Protein AF-A0A930FFV4-F1 (afdb_monomer_lite)

Secondary structure (DSSP, 8-state):
------------HHHHHHHHHHHHHHHHHHHHHHHHHHTT--HHHHHHHHHHHHHHHHHHHHHHHHHHIIIIIHHH--

Radius of gyration: 17.19 Å; chains: 1; bounding box: 30×25×55 Å

pLDDT: mean 83.83, std 19.45, range [32.75, 98.31]

Sequence (78 aa):
MHQCEVKHKKRTADEQKKLVTRLKRIEGQVRGIQKMVEDDLYCPDILVQVSAITSALNSFNKELLACHIRGCVATDIR

Foldseek 3Di:
DDDPDPPDDPDDPVLVVVLVVLVVVLVVLVVVLVVCVVVVHDPVVSVVSVVVSVVSVVVSVVSVVVVCCVPPVVVVVD

Structure (mmCIF, N/CA/C/O backbone):
data_AF-A0A930FFV4-F1
#
_entry.id   AF-A0A930FFV4-F1
#
loop_
_atom_site.group_PDB
_atom_site.id
_atom_site.type_symbol
_atom_site.label_atom_id
_atom_site.label_alt_id
_atom_site.label_comp_id
_atom_site.label_asym_id
_atom_site.label_entity_id
_atom_site.label_seq_id
_atom_site.pdbx_PDB_ins_code
_atom_site.Cartn_x
_atom_site.Cartn_y
_atom_site.Cartn_z
_atom_site.occupancy
_atom_site.B_iso_or_equiv
_atom_site.auth_seq_id
_atom_site.auth_comp_id
_atom_site.auth_asym_id
_atom_site.auth_atom_id
_atom_site.pdbx_PDB_model_num
ATOM 1 N N . MET A 1 1 ? -13.598 -16.710 -23.602 1.00 34.03 1 MET A N 1
ATOM 2 C CA . MET A 1 1 ? -12.659 -17.003 -22.498 1.00 34.03 1 MET A CA 1
ATOM 3 C C . MET A 1 1 ? -11.261 -16.696 -23.014 1.00 34.03 1 MET A C 1
ATOM 5 O O . MET A 1 1 ? -10.724 -17.499 -23.759 1.00 34.03 1 MET A O 1
ATOM 9 N N . HIS A 1 2 ? -10.743 -15.485 -22.785 1.00 36.69 2 HIS A N 1
ATOM 10 C CA . HIS A 1 2 ? -9.442 -15.084 -23.332 1.00 36.69 2 HIS A CA 1
ATOM 11 C C . HIS A 1 2 ? -8.357 -15.495 -22.337 1.00 36.69 2 HIS A C 1
ATOM 13 O O . HIS A 1 2 ? -8.297 -14.989 -21.217 1.00 36.69 2 HIS A O 1
ATOM 19 N N . GLN A 1 3 ? -7.580 -16.495 -22.731 1.00 32.75 3 GLN A N 1
ATOM 20 C CA . GLN A 1 3 ? -6.483 -17.051 -21.962 1.00 32.75 3 GLN A CA 1
ATOM 21 C C . GLN A 1 3 ? -5.380 -15.994 -21.882 1.00 32.75 3 GLN A C 1
ATOM 23 O O . GLN A 1 3 ? -4.778 -15.632 -22.887 1.00 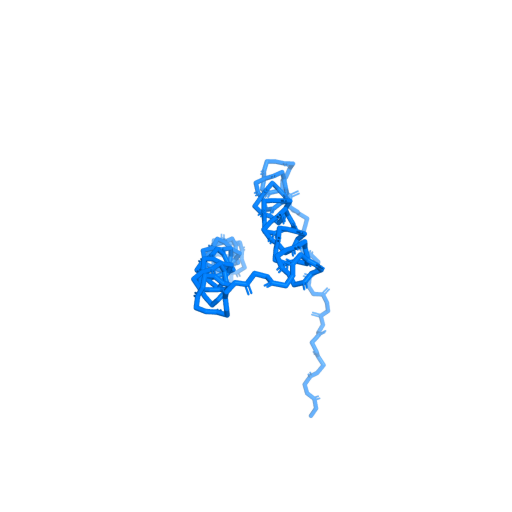32.75 3 GLN A O 1
ATOM 28 N N . CYS A 1 4 ? -5.168 -15.437 -20.691 1.00 33.53 4 CYS A N 1
ATOM 29 C CA . CYS A 1 4 ? -4.069 -14.515 -20.442 1.00 33.53 4 CYS A CA 1
ATOM 30 C C . CYS A 1 4 ? -2.779 -15.345 -20.430 1.00 33.53 4 CYS A C 1
ATOM 32 O O . CYS A 1 4 ? -2.405 -15.906 -19.400 1.00 33.53 4 CYS A O 1
ATOM 34 N N . GLU A 1 5 ? -2.155 -15.510 -21.598 1.00 46.69 5 GLU A N 1
ATOM 35 C CA . GLU A 1 5 ? -0.809 -16.065 -21.710 1.00 46.69 5 GLU A CA 1
ATOM 36 C C . GLU A 1 5 ? 0.105 -15.300 -20.750 1.00 46.69 5 GLU A C 1
ATOM 38 O O . GLU A 1 5 ? 0.183 -14.068 -20.782 1.00 46.69 5 GLU A O 1
ATOM 43 N N . VAL A 1 6 ? 0.768 -16.019 -19.847 1.00 53.41 6 VAL A N 1
ATOM 44 C CA . VAL A 1 6 ? 1.617 -15.417 -18.818 1.00 53.41 6 VAL A CA 1
ATOM 45 C C . VAL A 1 6 ? 2.866 -14.845 -19.498 1.00 53.41 6 VAL A C 1
ATOM 47 O O . VAL A 1 6 ? 3.892 -15.509 -19.622 1.00 53.41 6 VAL A O 1
ATOM 50 N N . LYS A 1 7 ? 2.787 -13.598 -19.980 1.00 59.81 7 LYS A N 1
ATOM 51 C CA . LYS A 1 7 ? 3.927 -12.875 -20.558 1.00 59.81 7 LYS A CA 1
ATOM 52 C C . LYS A 1 7 ? 4.938 -12.567 -19.446 1.00 59.81 7 LYS A C 1
ATOM 54 O O . LYS A 1 7 ? 4.815 -11.584 -18.713 1.00 59.81 7 LYS A O 1
ATOM 59 N N . HIS A 1 8 ? 5.951 -13.418 -19.300 1.00 65.62 8 HIS A N 1
ATOM 60 C CA . HIS A 1 8 ? 7.046 -13.204 -18.355 1.00 65.62 8 HIS A CA 1
ATOM 61 C C . HIS A 1 8 ? 7.995 -12.104 -18.865 1.00 65.62 8 HIS A C 1
ATOM 63 O O . HIS A 1 8 ? 8.811 -12.333 -19.752 1.00 65.62 8 HIS A O 1
ATOM 69 N N . LYS A 1 9 ? 7.944 -10.901 -18.274 1.00 69.56 9 LYS A N 1
ATOM 70 C CA . LYS A 1 9 ? 8.994 -9.878 -18.461 1.00 69.56 9 LYS A CA 1
ATOM 71 C C . LYS A 1 9 ? 10.177 -10.191 -17.541 1.00 69.56 9 LYS A C 1
ATOM 73 O O . LYS A 1 9 ? 10.036 -10.116 -16.316 1.00 69.56 9 LYS A O 1
ATOM 78 N N . LYS A 1 10 ? 11.358 -10.456 -18.110 1.00 73.81 10 LYS A N 1
ATOM 79 C CA . LYS A 1 10 ? 12.621 -10.449 -17.353 1.00 73.81 10 LYS A CA 1
ATOM 80 C C . LYS A 1 10 ? 12.970 -8.992 -17.029 1.00 73.81 10 LYS A C 1
ATOM 82 O O . LYS A 1 10 ? 13.403 -8.241 -17.896 1.00 73.81 10 LYS A O 1
ATOM 87 N N . ARG A 1 11 ? 12.672 -8.569 -15.799 1.00 80.69 11 ARG A N 1
ATOM 88 C CA . ARG A 1 11 ? 12.936 -7.207 -15.307 1.00 80.69 11 ARG A CA 1
ATOM 89 C C . ARG A 1 11 ? 14.420 -7.042 -15.001 1.00 80.69 11 ARG A C 1
ATOM 91 O O . ARG A 1 11 ? 15.080 -8.011 -14.625 1.00 80.69 11 ARG A O 1
ATOM 98 N N . THR A 1 12 ? 14.934 -5.821 -1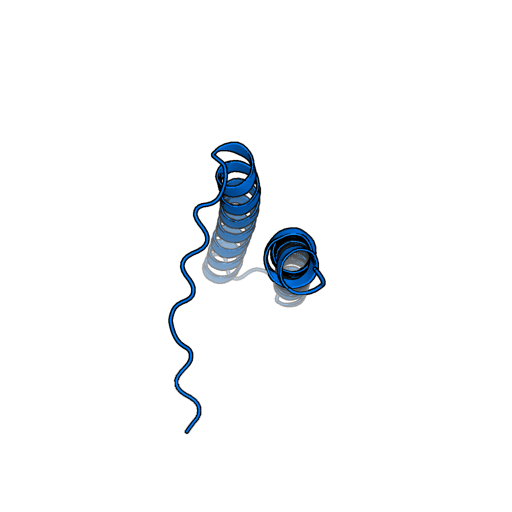5.117 1.00 86.06 12 THR A N 1
ATOM 99 C CA . THR A 1 12 ? 16.276 -5.527 -14.597 1.00 86.06 12 THR A CA 1
ATOM 100 C C . THR A 1 12 ? 16.270 -5.601 -13.067 1.00 86.06 12 THR A C 1
ATOM 102 O O . THR A 1 12 ? 15.220 -5.449 -12.431 1.00 86.06 12 THR A O 1
ATOM 105 N N . ALA A 1 13 ? 17.441 -5.814 -12.461 1.00 87.50 13 ALA A N 1
ATOM 106 C CA . ALA A 1 13 ? 17.574 -5.839 -11.004 1.00 87.50 13 ALA A CA 1
ATOM 107 C C . ALA A 1 13 ? 17.043 -4.541 -10.362 1.00 87.50 13 ALA A C 1
ATOM 109 O O . ALA A 1 13 ? 16.360 -4.589 -9.339 1.00 87.50 13 ALA A O 1
ATOM 110 N N . ASP A 1 14 ? 17.272 -3.394 -11.007 1.00 87.75 14 ASP A N 1
ATOM 111 C CA . ASP A 1 14 ? 16.801 -2.091 -10.533 1.00 87.75 14 ASP A CA 1
ATOM 112 C C . ASP A 1 14 ? 15.283 -1.921 -10.649 1.00 87.75 14 ASP A C 1
ATOM 114 O O . ASP A 1 14 ? 14.651 -1.427 -9.712 1.00 87.75 14 ASP A O 1
ATOM 118 N N . GLU A 1 15 ? 14.670 -2.344 -11.762 1.00 86.75 15 GLU A N 1
ATOM 119 C CA . GLU A 1 15 ? 13.207 -2.339 -11.917 1.00 86.75 15 GLU A CA 1
ATOM 120 C C . GLU A 1 15 ? 12.550 -3.219 -10.846 1.00 86.75 15 GLU A C 1
ATOM 122 O O . GLU A 1 15 ? 11.606 -2.796 -10.172 1.00 86.75 15 GLU A O 1
ATOM 127 N N . GLN A 1 16 ? 13.078 -4.431 -10.651 1.00 90.31 16 GLN A N 1
ATOM 128 C CA . GLN A 1 16 ? 12.581 -5.356 -9.639 1.00 90.31 16 GLN A CA 1
ATOM 129 C C . GLN A 1 16 ? 12.733 -4.770 -8.233 1.00 90.31 16 GLN A C 1
ATOM 131 O O . GLN A 1 16 ? 11.765 -4.757 -7.471 1.00 90.31 16 GLN A O 1
ATOM 136 N N . LYS A 1 17 ? 13.909 -4.226 -7.901 1.00 92.25 17 LYS A N 1
ATOM 137 C CA . LYS A 1 17 ? 14.171 -3.595 -6.604 1.00 92.25 17 LYS A CA 1
ATOM 138 C C . LYS A 1 17 ? 13.212 -2.435 -6.343 1.00 92.25 17 LYS A C 1
ATOM 140 O O . LYS A 1 17 ? 12.642 -2.365 -5.258 1.00 92.25 17 LYS A O 1
ATOM 145 N N . LYS A 1 18 ? 12.977 -1.553 -7.321 1.00 91.00 18 LYS A N 1
ATOM 146 C CA . LYS A 1 18 ? 12.035 -0.425 -7.183 1.00 91.00 18 LYS A CA 1
ATOM 147 C C . LYS A 1 18 ? 10.609 -0.893 -6.894 1.00 91.00 18 LYS A C 1
ATOM 149 O O . LYS A 1 18 ? 9.977 -0.375 -5.972 1.00 91.00 18 LYS A O 1
ATOM 154 N N . LEU A 1 19 ? 10.112 -1.875 -7.648 1.00 92.44 19 LEU A N 1
ATOM 155 C CA . LEU A 1 19 ? 8.763 -2.418 -7.460 1.00 92.44 19 LEU A CA 1
ATOM 156 C C . LEU A 1 19 ? 8.620 -3.102 -6.095 1.00 92.44 19 LEU A C 1
ATOM 158 O O . LEU A 1 19 ? 7.681 -2.809 -5.356 1.00 92.44 19 LEU A O 1
ATOM 162 N N . VAL A 1 20 ? 9.583 -3.948 -5.725 1.00 95.19 20 VAL A N 1
ATOM 163 C CA . VAL A 1 20 ? 9.577 -4.661 -4.440 1.00 95.19 20 VAL A CA 1
ATOM 164 C C . VAL A 1 20 ? 9.676 -3.689 -3.264 1.00 95.19 20 VAL A C 1
ATOM 166 O O . VAL A 1 20 ? 8.953 -3.854 -2.287 1.00 95.19 20 VAL A O 1
ATOM 169 N N . THR A 1 21 ? 10.503 -2.645 -3.342 1.00 95.88 21 THR A N 1
ATOM 170 C CA . THR A 1 21 ? 10.598 -1.630 -2.276 1.00 95.88 21 THR A CA 1
ATOM 171 C C . THR A 1 21 ? 9.266 -0.915 -2.048 1.00 95.88 21 THR A C 1
ATOM 173 O O . THR A 1 21 ? 8.875 -0.695 -0.901 1.00 95.88 21 THR A O 1
ATOM 176 N N . ARG A 1 22 ? 8.530 -0.584 -3.117 1.00 95.19 22 ARG A N 1
ATOM 177 C CA . ARG A 1 22 ? 7.190 0.014 -2.996 1.00 95.19 22 ARG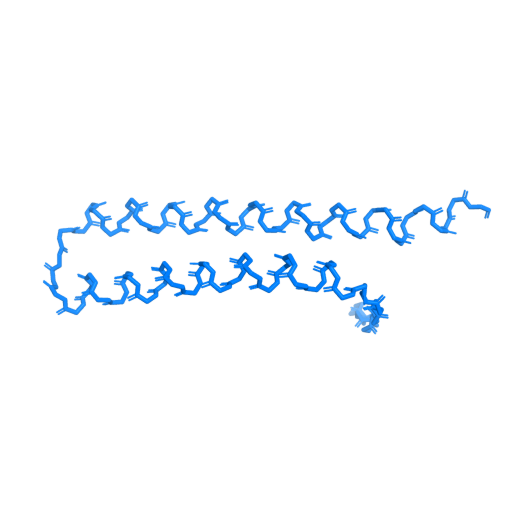 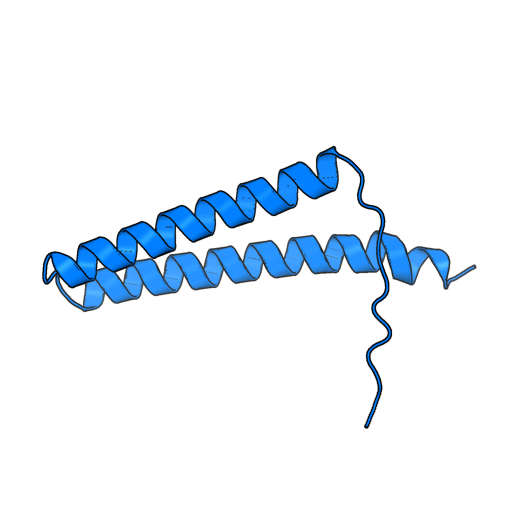A CA 1
ATOM 178 C C . ARG A 1 22 ? 6.206 -0.952 -2.334 1.00 95.19 22 ARG A C 1
ATOM 180 O O . ARG A 1 22 ? 5.487 -0.538 -1.429 1.00 95.19 22 ARG A O 1
ATOM 187 N N . LEU A 1 23 ? 6.222 -2.225 -2.732 1.00 97.12 23 LEU A N 1
ATOM 188 C CA . LEU A 1 23 ? 5.379 -3.260 -2.127 1.00 97.12 23 LEU A CA 1
ATOM 189 C C . LEU A 1 23 ? 5.698 -3.464 -0.640 1.00 97.12 23 LEU A C 1
ATOM 191 O O . LEU A 1 23 ? 4.776 -3.475 0.164 1.00 97.12 23 LEU A O 1
ATOM 195 N N . LYS A 1 24 ? 6.980 -3.506 -0.250 1.00 97.88 24 LYS A N 1
ATOM 196 C CA . LYS A 1 24 ? 7.399 -3.588 1.164 1.00 97.88 24 LYS A CA 1
ATOM 197 C C . LYS A 1 24 ? 6.874 -2.424 2.005 1.00 97.88 24 LYS A C 1
ATOM 199 O O . LYS A 1 24 ? 6.527 -2.604 3.170 1.00 97.88 24 LYS A O 1
ATOM 204 N N . ARG A 1 25 ? 6.803 -1.219 1.427 1.00 97.31 25 ARG A N 1
ATOM 205 C CA . ARG A 1 25 ? 6.214 -0.059 2.109 1.00 97.31 25 ARG A CA 1
ATOM 206 C C . ARG A 1 25 ? 4.710 -0.240 2.312 1.00 97.31 25 ARG A C 1
ATOM 208 O O . ARG A 1 25 ? 4.231 0.002 3.412 1.00 97.31 25 ARG A O 1
ATOM 215 N N . ILE A 1 26 ? 3.996 -0.680 1.275 1.00 97.88 26 ILE A N 1
ATOM 216 C CA . ILE A 1 26 ? 2.549 -0.945 1.336 1.00 97.88 26 ILE A CA 1
ATOM 217 C C . ILE A 1 26 ? 2.249 -2.037 2.366 1.00 97.88 26 ILE A C 1
ATOM 219 O O . ILE A 1 26 ? 1.363 -1.871 3.194 1.00 97.88 26 ILE A O 1
ATOM 223 N N . GLU A 1 27 ? 3.037 -3.108 2.380 1.00 98.25 27 GLU A N 1
ATOM 224 C CA . GLU A 1 27 ? 2.950 -4.173 3.381 1.00 98.25 27 GLU A CA 1
ATOM 225 C C . GLU A 1 27 ? 3.108 -3.623 4.808 1.00 98.25 27 GLU A C 1
ATOM 227 O O . GLU A 1 27 ? 2.333 -3.963 5.697 1.00 98.25 27 GLU A O 1
ATOM 232 N N . GLY A 1 28 ? 4.061 -2.709 5.028 1.00 98.12 28 GLY A N 1
ATOM 233 C CA . GLY A 1 28 ? 4.218 -2.020 6.310 1.00 98.12 28 GLY A CA 1
ATOM 234 C C . GLY A 1 28 ? 2.991 -1.204 6.719 1.00 98.12 28 GLY A C 1
ATOM 235 O O . GLY A 1 28 ? 2.626 -1.218 7.892 1.00 98.12 28 GLY A O 1
ATOM 236 N N . GLN A 1 29 ? 2.328 -0.546 5.766 1.00 97.81 29 GLN A N 1
ATOM 237 C CA . GLN A 1 29 ? 1.081 0.178 6.026 1.00 97.81 29 GLN A CA 1
ATOM 238 C C . GLN A 1 29 ? -0.064 -0.781 6.383 1.00 97.81 29 GLN A C 1
ATOM 240 O O . GLN A 1 29 ? -0.794 -0.513 7.332 1.00 97.81 29 GLN A O 1
ATOM 245 N N . VAL A 1 30 ? -0.189 -1.918 5.683 1.00 98.25 30 VAL A N 1
ATOM 246 C CA . VAL A 1 30 ? -1.194 -2.954 5.996 1.00 98.25 30 VAL A CA 1
ATOM 247 C C . VAL A 1 30 ? -0.986 -3.497 7.408 1.00 98.25 30 VAL A C 1
ATOM 249 O O . VAL A 1 30 ? -1.938 -3.550 8.181 1.00 98.25 30 VAL A O 1
ATOM 252 N N . ARG A 1 31 ? 0.261 -3.816 7.783 1.00 98.31 31 ARG A N 1
ATOM 253 C CA . ARG A 1 31 ? 0.591 -4.221 9.161 1.00 98.31 31 ARG A CA 1
ATOM 254 C C . ARG A 1 31 ? 0.272 -3.133 10.185 1.00 98.31 31 ARG A C 1
ATOM 256 O O . ARG A 1 31 ? -0.112 -3.448 11.302 1.00 98.31 31 ARG A O 1
ATOM 263 N N . GLY A 1 32 ? 0.439 -1.862 9.819 1.00 97.88 32 GLY A N 1
ATOM 264 C CA . GLY A 1 32 ? 0.031 -0.734 10.653 1.00 97.88 32 GLY A CA 1
ATOM 265 C C . GLY A 1 32 ? -1.470 -0.752 10.926 1.00 97.88 32 GLY A C 1
ATOM 266 O O . GLY A 1 32 ? -1.868 -0.725 12.082 1.00 97.88 32 GLY A O 1
ATOM 267 N N . ILE A 1 33 ? -2.290 -0.888 9.881 1.00 97.75 33 ILE A N 1
ATOM 268 C CA . ILE A 1 33 ? -3.753 -0.964 10.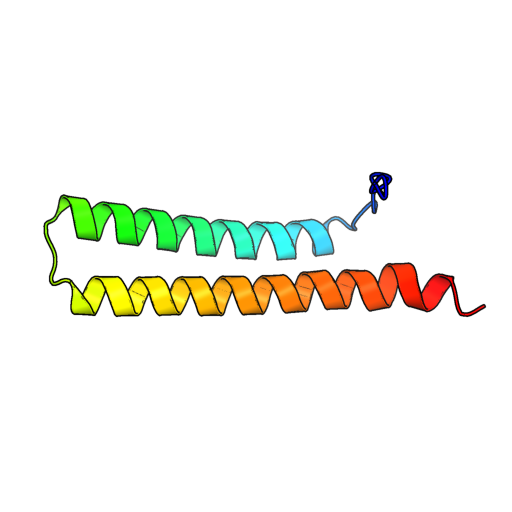009 1.00 97.75 33 ILE A CA 1
ATOM 269 C C . ILE A 1 33 ? -4.189 -2.163 10.849 1.00 97.75 33 ILE A C 1
ATOM 271 O O . ILE A 1 33 ? -5.087 -2.014 11.668 1.00 97.75 33 ILE A O 1
ATOM 275 N N . GLN A 1 34 ? -3.549 -3.325 10.682 1.00 98.25 34 GLN A N 1
ATOM 276 C CA . GLN A 1 34 ? -3.835 -4.499 11.515 1.00 98.25 34 GLN A CA 1
ATOM 277 C C . GLN A 1 34 ? -3.698 -4.168 13.004 1.00 98.25 34 GLN A C 1
ATOM 279 O O . GLN A 1 34 ? -4.641 -4.391 13.753 1.00 98.25 34 GLN A O 1
ATOM 284 N N . LYS A 1 35 ? -2.591 -3.528 13.404 1.00 98.19 35 LYS A N 1
ATOM 285 C CA . LYS A 1 35 ? -2.397 -3.081 14.791 1.00 98.19 35 LYS A CA 1
ATOM 286 C C . LYS A 1 35 ? -3.441 -2.065 15.235 1.00 98.19 35 LYS A C 1
ATOM 288 O O . LYS A 1 35 ? -3.957 -2.178 16.331 1.00 98.19 35 LYS A O 1
ATOM 293 N N . MET A 1 36 ? -3.802 -1.105 14.379 1.00 98.12 36 MET A N 1
ATOM 294 C CA . MET A 1 36 ? -4.839 -0.123 14.723 1.00 98.12 36 MET A CA 1
ATOM 295 C C . MET A 1 36 ? -6.194 -0.778 15.018 1.00 98.12 36 MET A C 1
ATOM 297 O O . MET A 1 36 ? -6.941 -0.268 15.844 1.00 98.12 36 MET A O 1
ATOM 301 N N . VAL A 1 37 ? -6.514 -1.880 14.334 1.00 98.00 37 VAL A N 1
ATOM 302 C CA . VAL A 1 37 ? -7.732 -2.663 14.585 1.00 98.00 37 VAL A CA 1
ATOM 303 C C . VAL A 1 37 ? -7.596 -3.495 15.861 1.00 98.00 37 VAL A C 1
ATOM 305 O O . VAL A 1 37 ? -8.537 -3.551 16.642 1.00 98.00 37 VAL A O 1
ATOM 308 N N . GLU A 1 38 ? -6.441 -4.124 16.088 1.00 98.12 38 GLU A N 1
ATOM 309 C CA . GLU A 1 38 ? -6.153 -4.883 17.317 1.00 98.12 38 GLU A CA 1
ATOM 310 C C . GLU A 1 38 ? -6.186 -3.995 18.573 1.00 98.12 38 GLU A C 1
ATOM 312 O O . GLU A 1 38 ? -6.653 -4.437 19.621 1.00 98.12 38 GLU A O 1
ATOM 317 N N . ASP A 1 39 ? -5.750 -2.740 18.444 1.00 98.06 39 ASP A N 1
ATOM 318 C CA . ASP A 1 39 ? -5.723 -1.727 19.504 1.00 98.06 39 ASP A CA 1
ATOM 319 C C . ASP A 1 39 ? -7.056 -0.948 19.638 1.00 98.06 39 ASP A C 1
ATOM 321 O O . ASP A 1 39 ? -7.129 0.012 20.405 1.00 98.06 39 ASP A O 1
ATOM 325 N N . ASP A 1 40 ? -8.096 -1.332 18.884 1.00 96.38 40 ASP A N 1
ATOM 326 C CA . ASP A 1 40 ? -9.440 -0.723 18.868 1.00 96.38 40 ASP A CA 1
ATOM 327 C C . ASP A 1 40 ? -9.427 0.811 18.666 1.00 96.38 40 ASP A C 1
ATOM 329 O O . ASP A 1 40 ? -10.150 1.579 19.310 1.00 96.38 40 ASP A O 1
ATOM 333 N N . LEU A 1 41 ? -8.550 1.286 17.769 1.00 96.81 41 LEU A N 1
ATOM 334 C CA . LEU A 1 41 ? -8.407 2.712 17.475 1.00 96.81 41 LEU A CA 1
ATOM 335 C C . LEU A 1 41 ? -9.624 3.283 16.739 1.00 96.81 41 LEU A C 1
ATOM 337 O O . LEU A 1 41 ? -10.400 2.593 16.076 1.00 96.81 41 LEU A O 1
ATOM 341 N N . TYR A 1 42 ? -9.748 4.609 16.800 1.00 97.12 42 TYR A N 1
ATOM 342 C CA . TYR A 1 42 ? -10.882 5.326 16.241 1.00 97.12 42 TYR A CA 1
ATOM 343 C C . TYR A 1 42 ? -11.037 5.079 14.731 1.00 97.12 42 TYR A C 1
ATOM 345 O O . TYR A 1 42 ? -10.126 5.310 13.933 1.00 97.12 42 TYR A O 1
ATOM 353 N N . CYS A 1 43 ? -12.228 4.624 14.327 1.00 96.62 43 CYS A N 1
ATOM 354 C CA . CYS A 1 43 ? -12.510 4.191 12.956 1.00 96.62 43 CYS A CA 1
ATOM 355 C C . CYS A 1 43 ? -12.118 5.226 11.876 1.00 96.62 43 CYS A C 1
ATOM 357 O O . CYS A 1 43 ? -11.522 4.827 10.874 1.00 96.62 43 CYS A O 1
ATOM 359 N N . PRO A 1 44 ? -12.376 6.541 12.036 1.00 97.56 44 PRO A N 1
ATOM 360 C CA . PRO A 1 44 ? -11.912 7.550 11.083 1.00 97.56 44 PRO A CA 1
ATOM 361 C C . PRO A 1 44 ? -10.395 7.574 10.859 1.00 97.56 44 PRO A C 1
ATOM 363 O O . PRO A 1 44 ? -9.964 7.746 9.719 1.00 97.56 44 PRO A O 1
ATOM 366 N N . ASP A 1 45 ? -9.583 7.334 11.889 1.00 97.19 45 ASP A N 1
ATOM 367 C CA . ASP A 1 45 ? -8.122 7.308 11.751 1.00 97.19 45 ASP A CA 1
ATOM 368 C C . ASP A 1 45 ? -7.666 6.090 10.937 1.00 97.19 45 ASP A C 1
ATOM 370 O O . ASP A 1 45 ? -6.769 6.186 10.090 1.00 97.19 45 ASP A O 1
ATOM 374 N N . ILE A 1 46 ? -8.342 4.952 11.121 1.00 97.56 46 ILE A N 1
ATOM 375 C CA . ILE A 1 46 ? -8.134 3.749 10.306 1.00 97.56 46 ILE A CA 1
ATOM 376 C C . ILE A 1 46 ? -8.481 4.041 8.839 1.00 97.56 46 ILE A C 1
ATOM 378 O O . ILE A 1 46 ? -7.700 3.713 7.941 1.00 97.56 46 ILE A O 1
ATOM 382 N N . LEU A 1 47 ? -9.604 4.717 8.571 1.00 97.88 47 LEU A N 1
ATOM 383 C C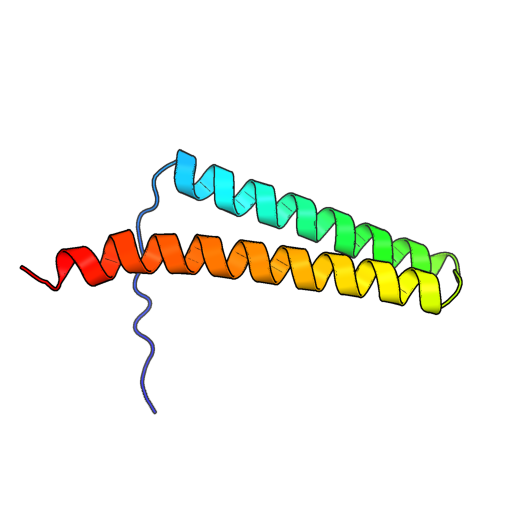A . LEU A 1 47 ? -10.020 5.087 7.209 1.00 97.88 47 LEU A CA 1
ATOM 384 C C . LEU A 1 47 ? -9.009 6.013 6.509 1.00 97.88 47 LEU A C 1
ATOM 386 O O . LEU A 1 47 ? -8.777 5.881 5.299 1.00 97.88 47 LEU A O 1
ATOM 390 N N . VAL A 1 48 ? -8.357 6.911 7.253 1.00 98.19 48 VAL A N 1
ATOM 391 C CA . VAL A 1 48 ? -7.257 7.737 6.727 1.00 98.19 48 VAL A CA 1
ATOM 392 C C . VAL A 1 48 ? -6.084 6.857 6.282 1.00 98.19 48 VAL A C 1
ATOM 394 O O . VAL A 1 48 ? -5.564 7.039 5.175 1.00 98.19 48 VAL A O 1
ATOM 397 N N . GLN A 1 49 ? -5.700 5.852 7.075 1.00 97.69 49 GLN A N 1
ATOM 398 C CA . GLN A 1 49 ? -4.625 4.929 6.691 1.00 97.69 49 GLN A CA 1
ATOM 399 C C . GLN A 1 49 ? -5.003 4.042 5.498 1.00 97.69 49 GLN A C 1
ATOM 401 O O . GLN A 1 49 ? -4.184 3.846 4.594 1.00 97.69 49 GLN A O 1
ATOM 406 N N . VAL A 1 50 ? -6.250 3.567 5.420 1.00 97.88 50 VAL A N 1
ATOM 407 C CA . VAL A 1 50 ? -6.757 2.827 4.246 1.00 97.88 50 VAL A CA 1
ATOM 408 C C . VAL A 1 50 ? -6.644 3.680 2.975 1.00 97.88 50 VAL A C 1
ATOM 410 O O . VAL A 1 50 ? -6.196 3.205 1.923 1.00 97.88 50 VAL A O 1
ATOM 413 N N . SER A 1 51 ? -6.980 4.967 3.068 1.00 97.94 51 SER A N 1
ATOM 414 C CA . SER A 1 51 ? -6.862 5.916 1.952 1.00 97.94 51 SER A CA 1
ATOM 415 C C . SER A 1 51 ? -5.401 6.128 1.526 1.00 97.94 51 SER A C 1
ATOM 417 O O . SER A 1 51 ? -5.094 6.207 0.327 1.00 97.94 51 SER A O 1
ATOM 419 N N . ALA A 1 52 ? -4.473 6.140 2.488 1.00 97.25 52 ALA A N 1
ATOM 420 C CA . ALA A 1 52 ? -3.039 6.214 2.218 1.00 97.25 52 ALA A CA 1
ATOM 421 C C . ALA A 1 52 ? -2.521 4.967 1.477 1.00 97.25 52 ALA A C 1
ATOM 423 O O . ALA A 1 52 ? -1.732 5.097 0.532 1.00 97.25 52 ALA A O 1
ATOM 424 N N . ILE A 1 53 ? -2.992 3.770 1.844 1.00 97.75 53 ILE A N 1
ATOM 425 C CA . ILE A 1 53 ? -2.654 2.520 1.140 1.00 97.75 53 ILE A CA 1
ATOM 426 C C . ILE A 1 53 ? -3.199 2.531 -0.284 1.00 97.75 53 ILE A C 1
ATOM 428 O O . ILE A 1 53 ? -2.466 2.233 -1.227 1.00 97.75 53 ILE A O 1
ATOM 432 N N . THR A 1 54 ? -4.455 2.935 -0.457 1.00 97.44 54 THR A N 1
ATOM 433 C CA . THR A 1 54 ? -5.094 3.034 -1.777 1.00 97.44 54 THR A CA 1
ATOM 434 C C . THR A 1 54 ? -4.295 3.954 -2.705 1.00 97.44 54 THR A C 1
ATOM 436 O O . THR A 1 54 ? -3.999 3.612 -3.852 1.00 97.44 54 THR A O 1
ATOM 439 N N . SER A 1 55 ? -3.844 5.097 -2.186 1.00 97.81 55 SER A N 1
ATOM 440 C CA . SER A 1 55 ? -2.986 6.031 -2.923 1.00 97.81 55 SER A CA 1
ATOM 441 C C . SER A 1 55 ? -1.621 5.426 -3.275 1.00 97.81 55 SER A C 1
ATOM 443 O O . SER A 1 55 ? -1.123 5.606 -4.393 1.00 97.81 55 SER A O 1
ATOM 445 N N . ALA A 1 56 ? -1.015 4.667 -2.358 1.00 96.56 56 ALA A N 1
ATOM 446 C CA . ALA A 1 56 ? 0.249 3.980 -2.602 1.00 96.56 56 ALA A CA 1
ATOM 447 C C . ALA A 1 56 ? 0.117 2.872 -3.665 1.00 96.56 56 ALA A C 1
ATOM 449 O O . ALA A 1 56 ? 0.980 2.773 -4.544 1.00 96.56 56 ALA A O 1
ATOM 450 N N . LEU A 1 57 ? -0.976 2.104 -3.641 1.00 97.44 57 LEU A N 1
ATOM 451 C CA . LEU A 1 57 ? -1.311 1.104 -4.660 1.00 97.44 57 LEU A CA 1
ATOM 452 C C . LEU A 1 57 ? -1.520 1.751 -6.031 1.00 97.44 57 LEU A C 1
ATOM 454 O O . LEU A 1 57 ? -0.956 1.291 -7.022 1.00 97.44 57 LEU A O 1
ATOM 458 N N . ASN A 1 58 ? -2.229 2.878 -6.091 1.00 95.94 58 ASN A N 1
ATOM 459 C CA . ASN A 1 58 ? -2.395 3.634 -7.333 1.00 95.94 58 ASN A CA 1
ATOM 460 C C . ASN A 1 58 ? -1.052 4.132 -7.892 1.00 95.94 58 ASN A C 1
ATOM 462 O O . ASN A 1 58 ? -0.817 4.072 -9.100 1.00 95.94 58 ASN A O 1
ATOM 466 N N . SER A 1 59 ? -0.138 4.586 -7.029 1.00 94.44 59 SER A N 1
ATOM 467 C CA . SER A 1 59 ? 1.223 4.955 -7.442 1.00 94.44 59 SER A CA 1
ATOM 468 C C . SER A 1 59 ? 2.013 3.753 -7.975 1.00 94.44 59 SER A C 1
ATOM 470 O O . SER A 1 59 ? 2.693 3.872 -8.996 1.00 94.44 59 SER A O 1
ATOM 472 N N . PHE A 1 60 ? 1.901 2.591 -7.327 1.00 94.44 60 PHE A N 1
ATOM 473 C CA . PHE A 1 60 ? 2.520 1.349 -7.791 1.00 94.44 60 PHE A CA 1
ATOM 474 C C . PHE A 1 60 ? 1.975 0.908 -9.159 1.00 94.44 60 PHE A C 1
ATOM 476 O O . PHE A 1 60 ? 2.762 0.606 -10.056 1.00 94.44 60 PHE A O 1
ATOM 483 N N . ASN A 1 61 ? 0.655 0.955 -9.354 1.00 93.25 61 ASN A N 1
ATOM 484 C CA . ASN A 1 61 ? 0.008 0.611 -10.621 1.00 93.25 61 ASN A CA 1
ATOM 485 C C . ASN A 1 61 ? 0.509 1.490 -11.774 1.00 93.25 61 ASN A C 1
ATOM 487 O O . ASN A 1 61 ? 0.818 0.976 -12.848 1.00 93.25 61 ASN A O 1
ATOM 491 N N . LYS A 1 62 ? 0.666 2.801 -11.543 1.00 90.69 62 LYS A N 1
ATOM 492 C CA . LYS A 1 62 ? 1.235 3.730 -12.536 1.00 90.69 62 LYS A CA 1
ATOM 493 C C . LYS A 1 62 ? 2.670 3.363 -12.919 1.00 90.69 62 LYS A C 1
ATOM 495 O O . LYS A 1 62 ? 3.006 3.379 -14.100 1.00 90.69 62 LYS A O 1
ATOM 500 N N . GLU A 1 63 ? 3.509 3.005 -11.947 1.00 88.88 63 GLU A N 1
ATOM 501 C CA . GLU A 1 63 ? 4.886 2.562 -12.208 1.00 88.88 63 GLU A CA 1
ATOM 502 C C . GLU A 1 63 ? 4.908 1.269 -13.034 1.00 88.88 63 GLU A C 1
ATOM 504 O O . GLU A 1 63 ? 5.639 1.167 -14.022 1.00 88.88 63 GLU A O 1
ATOM 509 N N . LEU A 1 64 ? 4.077 0.293 -12.659 1.00 87.19 64 LEU A N 1
ATOM 510 C CA . LEU A 1 64 ? 3.984 -0.988 -13.351 1.00 87.19 64 LEU A CA 1
ATOM 511 C C . LEU A 1 64 ? 3.505 -0.810 -14.798 1.00 87.19 64 LEU A C 1
ATOM 513 O O . LEU A 1 64 ? 4.104 -1.377 -15.715 1.00 87.19 64 LEU A O 1
ATOM 517 N N . LEU A 1 65 ? 2.486 0.026 -15.007 1.00 86.25 65 LEU A N 1
ATOM 518 C CA . LEU A 1 65 ? 1.968 0.361 -16.330 1.00 86.25 65 LEU A CA 1
ATOM 519 C C . LEU A 1 65 ? 3.012 1.099 -17.176 1.00 86.25 65 LEU A C 1
ATOM 521 O O . LEU A 1 65 ? 3.216 0.744 -18.332 1.00 86.25 65 LEU A O 1
ATOM 525 N N . ALA A 1 66 ? 3.736 2.067 -16.609 1.00 83.31 66 ALA A N 1
ATOM 526 C CA . ALA A 1 66 ? 4.816 2.753 -17.318 1.00 83.31 66 ALA A CA 1
ATOM 527 C C . ALA A 1 66 ? 5.929 1.776 -17.744 1.00 83.31 66 ALA A C 1
ATOM 529 O O . ALA A 1 66 ? 6.481 1.883 -18.840 1.00 83.31 66 ALA A O 1
ATOM 530 N N . CYS A 1 67 ? 6.228 0.787 -16.897 1.00 76.62 67 CYS A N 1
ATOM 531 C CA . CYS A 1 67 ? 7.139 -0.316 -17.203 1.00 76.62 67 CYS A CA 1
ATOM 532 C C . CYS A 1 67 ? 6.644 -1.201 -18.360 1.00 76.62 67 CYS A C 1
ATOM 534 O O . CYS A 1 67 ? 7.463 -1.732 -19.115 1.00 76.62 67 CYS A O 1
ATOM 536 N N . HIS A 1 68 ? 5.325 -1.383 -18.472 1.00 74.62 68 HIS A N 1
ATOM 537 C CA . HIS A 1 68 ? 4.678 -2.150 -19.533 1.00 74.62 68 HIS A CA 1
ATOM 538 C C . HIS A 1 68 ? 4.637 -1.374 -20.855 1.00 74.62 68 HIS A C 1
ATOM 540 O O . HIS A 1 68 ? 5.048 -1.917 -21.874 1.00 74.62 68 HIS A O 1
ATOM 546 N N . ILE A 1 69 ? 4.257 -0.093 -20.843 1.00 74.88 69 ILE A N 1
ATOM 547 C CA . ILE A 1 69 ? 4.233 0.759 -22.044 1.00 74.88 69 ILE A CA 1
ATOM 548 C C . ILE A 1 69 ? 5.641 0.880 -22.648 1.00 74.88 69 ILE A C 1
ATOM 550 O O . ILE A 1 69 ? 5.830 0.622 -23.834 1.00 74.88 69 ILE A O 1
ATOM 554 N N . ARG A 1 70 ? 6.659 1.189 -21.830 1.00 67.81 70 ARG A N 1
ATOM 555 C CA . ARG A 1 70 ? 8.054 1.300 -22.305 1.00 67.81 70 ARG A CA 1
ATOM 556 C C . ARG A 1 70 ? 8.657 -0.027 -22.772 1.00 67.81 70 ARG A C 1
ATOM 558 O O . ARG A 1 70 ? 9.613 -0.011 -23.534 1.00 67.81 70 ARG A O 1
ATOM 565 N N . GLY A 1 71 ? 8.154 -1.155 -22.269 1.00 61.69 71 GLY A N 1
ATOM 566 C CA . GLY A 1 71 ? 8.703 -2.480 -22.554 1.00 61.69 71 GLY A CA 1
ATOM 567 C C . GLY A 1 71 ? 8.009 -3.196 -23.709 1.00 61.69 71 GLY A C 1
ATOM 568 O O . GLY A 1 71 ? 8.686 -3.637 -24.626 1.00 61.69 71 GLY A O 1
ATOM 569 N N . CYS A 1 72 ? 6.683 -3.324 -23.636 1.00 56.78 72 CYS A N 1
ATOM 570 C CA . CYS A 1 72 ? 5.858 -4.140 -24.530 1.00 56.78 72 CYS A CA 1
ATOM 571 C C . CYS A 1 72 ? 5.252 -3.349 -25.696 1.00 56.78 72 CYS A C 1
ATOM 573 O O . CYS A 1 72 ? 5.082 -3.912 -26.763 1.00 56.78 72 CYS A O 1
ATOM 575 N N . VAL A 1 73 ? 4.932 -2.061 -25.522 1.00 55.41 73 VAL A N 1
ATOM 576 C CA . VAL A 1 73 ? 4.304 -1.263 -26.596 1.00 55.41 73 VAL A CA 1
ATOM 577 C C . VAL A 1 73 ? 5.359 -0.642 -27.514 1.00 55.41 73 VAL A C 1
ATOM 579 O O . VAL A 1 73 ? 5.174 -0.584 -28.720 1.00 55.41 73 VAL A O 1
ATOM 582 N N . ALA A 1 74 ? 6.509 -0.232 -26.973 1.00 51.75 74 ALA A N 1
ATOM 583 C CA . ALA A 1 74 ? 7.598 0.325 -27.781 1.00 51.75 74 ALA A CA 1
ATOM 584 C C . ALA A 1 74 ? 8.309 -0.714 -28.675 1.00 51.75 74 ALA A C 1
ATOM 586 O O . ALA A 1 74 ? 8.970 -0.333 -29.636 1.00 51.75 74 ALA A O 1
ATOM 587 N N . THR A 1 75 ? 8.200 -2.009 -28.360 1.00 52.25 75 THR A N 1
ATOM 588 C CA . THR A 1 75 ? 8.777 -3.099 -29.166 1.00 52.25 75 THR A CA 1
ATOM 589 C C . THR A 1 75 ? 7.858 -3.575 -30.291 1.00 52.25 75 THR A C 1
ATOM 591 O O . THR A 1 75 ? 8.385 -4.040 -31.293 1.00 52.25 75 THR A O 1
ATOM 594 N N . ASP A 1 76 ? 6.537 -3.396 -30.168 1.00 48.03 76 ASP A N 1
ATOM 595 C CA . ASP A 1 76 ? 5.544 -3.753 -31.200 1.00 48.03 76 ASP A CA 1
ATOM 596 C C . ASP A 1 76 ? 5.285 -2.631 -32.236 1.00 48.03 76 ASP A C 1
ATOM 598 O O . ASP A 1 76 ? 4.607 -2.865 -33.231 1.00 48.03 76 ASP A O 1
ATOM 602 N N . ILE A 1 77 ? 5.816 -1.413 -32.045 1.00 52.81 77 ILE A N 1
ATOM 603 C CA . ILE A 1 77 ? 5.714 -0.293 -33.015 1.00 52.81 77 ILE A CA 1
ATOM 604 C C . ILE A 1 77 ? 6.993 -0.203 -33.878 1.00 52.81 77 ILE A C 1
ATOM 606 O O . ILE A 1 77 ? 7.539 0.876 -34.107 1.00 52.81 77 ILE A O 1
ATOM 610 N N . ARG A 1 78 ? 7.527 -1.338 -34.338 1.00 46.09 78 ARG A N 1
ATOM 611 C CA . ARG A 1 78 ? 8.637 -1.379 -35.304 1.00 46.09 78 ARG A CA 1
ATOM 612 C C . ARG A 1 78 ? 8.277 -2.185 -36.536 1.00 46.09 78 ARG A C 1
ATOM 614 O O . ARG A 1 78 ? 7.650 -3.248 -36.366 1.00 46.09 78 ARG A O 1
#